Protein AF-A0A3C0N7G7-F1 (afdb_monomer_lite)

pLDDT: mean 91.06, std 11.45, range [46.69, 98.62]

Sequence (144 aa):
MANSLQSLFQAIAQARDENELRSHVMVRVSEYFAAQRWGLFFFDQLPSIEINIRGIVKLALSVEHNPVFRYLVEHHAPVHEELLLPPGMWKTICSRFDHGHVMAGPIVSNSCLVGAVGFTRVRGTPAFEAQDIADLSALCLHLS

Secondary structure (DSSP, 8-state):
-TT-HHHHHHHHHH--SHHHIIIIIHHHHHHHTT-SEEEEEEGGG-----HHHHHHHHHHT-TTT-HHHHHHHHH-S-EEHHHHS-TTTHHHH---TT-SEEEEEEEEETTEEEEEEEEEEPTTSPPP-HHHHHHHHHHHHHH-

Foldseek 3Di:
DCQDLVVLLVQLVPQPDPCSCVPPSVVSVQVNQVFPDKDWDFPVPPDVDDPVVCVVVCLCCPLVQHVQNVCCQVPQAKDKPVVVDPQQCVCVSPVDQSARIKIKHFQDDPNDRRIMMMTGHGPPDDYDDPVNRVSVRVVSVSND

Radius of gyration: 14.68 Å; chains: 1; bounding box: 36×36×43 Å

Structure (mmCIF, N/CA/C/O backbone):
data_AF-A0A3C0N7G7-F1
#
_entry.id   AF-A0A3C0N7G7-F1
#
loop_
_atom_site.group_PDB
_atom_site.id
_atom_site.type_symbol
_atom_site.label_atom_id
_atom_site.label_alt_id
_atom_site.label_comp_id
_atom_site.label_asym_id
_atom_site.label_entity_id
_atom_site.label_seq_id
_atom_site.pdbx_PDB_ins_code
_atom_site.Cartn_x
_atom_site.Cartn_y
_atom_site.Cartn_z
_atom_site.occupancy
_atom_site.B_iso_or_equiv
_atom_site.auth_seq_id
_atom_site.auth_comp_id
_atom_site.auth_asym_id
_atom_site.auth_atom_id
_atom_site.pdbx_PDB_model_num
ATOM 1 N N . MET A 1 1 ? -4.037 8.762 21.669 1.00 48.84 1 MET A N 1
ATOM 2 C CA . MET A 1 1 ? -4.318 7.354 21.303 1.00 48.84 1 MET A CA 1
ATOM 3 C C . MET A 1 1 ? -5.382 7.203 20.203 1.00 48.84 1 MET A C 1
ATOM 5 O O . MET A 1 1 ? -5.776 6.082 19.929 1.00 48.84 1 MET A O 1
ATOM 9 N N . ALA A 1 2 ? -5.844 8.279 19.542 1.00 56.59 2 ALA A N 1
ATOM 10 C CA . ALA A 1 2 ? -6.901 8.174 18.525 1.00 56.59 2 ALA A CA 1
ATOM 11 C C . ALA A 1 2 ? -6.452 7.454 17.229 1.00 56.59 2 ALA A C 1
ATOM 13 O O . ALA A 1 2 ? -7.251 6.741 16.625 1.00 56.59 2 ALA A O 1
ATOM 14 N N . ASN A 1 3 ? -5.162 7.535 16.875 1.00 71.38 3 ASN A N 1
ATOM 15 C CA . ASN A 1 3 ? -4.608 7.003 15.622 1.00 71.38 3 ASN A CA 1
ATOM 16 C C . ASN A 1 3 ? -3.428 6.050 15.882 1.00 71.38 3 ASN A C 1
ATOM 18 O O . ASN A 1 3 ? -2.320 6.304 15.424 1.00 71.38 3 ASN A O 1
ATOM 22 N N . SER A 1 4 ? -3.625 5.000 16.685 1.00 93.00 4 SER A N 1
ATOM 23 C CA . SER A 1 4 ? -2.649 3.904 16.767 1.00 93.00 4 SER A CA 1
ATOM 24 C C . SER A 1 4 ? -3.034 2.784 15.808 1.00 93.00 4 SER A C 1
ATOM 26 O O . SER A 1 4 ? -4.213 2.594 15.514 1.00 93.00 4 SER A O 1
ATOM 28 N N . LEU A 1 5 ? -2.056 1.988 15.382 1.00 95.69 5 LEU A N 1
ATOM 29 C CA . LEU A 1 5 ? -2.297 0.833 14.522 1.00 95.69 5 LEU A CA 1
ATOM 30 C C . LEU A 1 5 ? -3.334 -0.137 15.129 1.00 95.69 5 LEU A C 1
ATOM 32 O O . LEU A 1 5 ? -4.238 -0.612 14.448 1.00 95.69 5 LEU A O 1
ATOM 36 N N . GLN A 1 6 ? -3.289 -0.344 16.447 1.00 96.44 6 GLN A N 1
ATOM 37 C CA . GLN A 1 6 ? -4.236 -1.206 17.161 1.00 96.44 6 GLN A CA 1
ATOM 38 C C . GLN A 1 6 ? -5.674 -0.670 17.126 1.00 96.44 6 GLN A C 1
ATOM 40 O O . GLN A 1 6 ? -6.617 -1.461 17.089 1.00 96.44 6 GLN A O 1
ATOM 45 N N . SER A 1 7 ? -5.869 0.656 17.125 1.00 95.94 7 SER A N 1
ATOM 46 C CA . SER A 1 7 ? -7.216 1.234 17.035 1.00 95.94 7 SER A CA 1
ATOM 47 C C . SER A 1 7 ? -7.819 1.068 15.636 1.00 95.94 7 SER A C 1
ATOM 49 O O . SER A 1 7 ? -9.045 1.046 15.506 1.00 95.94 7 SER A O 1
ATOM 51 N N . LEU A 1 8 ? -6.981 0.900 14.605 1.00 96.88 8 LEU A N 1
ATOM 52 C CA . LEU A 1 8 ? -7.416 0.539 13.256 1.00 96.88 8 LEU A CA 1
ATOM 53 C C . LEU A 1 8 ? -7.885 -0.915 13.206 1.00 96.88 8 LEU A C 1
ATOM 55 O O . LEU A 1 8 ? -8.953 -1.177 12.667 1.00 96.88 8 LEU A O 1
ATOM 59 N N . PHE A 1 9 ? -7.163 -1.846 13.837 1.00 97.19 9 PHE A N 1
ATOM 60 C CA . PHE A 1 9 ? -7.575 -3.257 13.891 1.00 97.19 9 PHE A CA 1
ATOM 61 C C 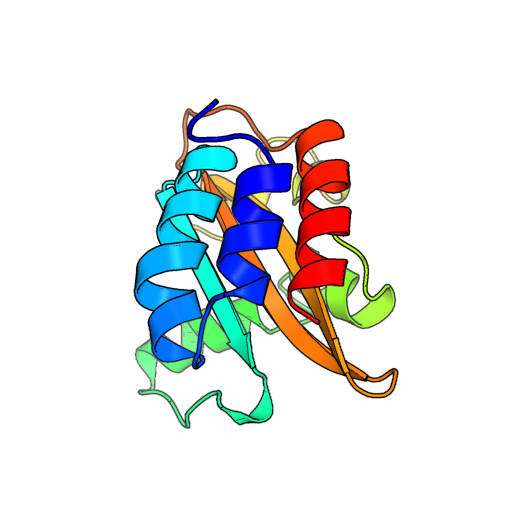. PHE A 1 9 ? -8.938 -3.433 14.558 1.00 97.19 9 PHE A C 1
ATOM 63 O O . PHE A 1 9 ? -9.791 -4.161 14.058 1.00 97.19 9 PHE A O 1
ATOM 70 N N . GLN A 1 10 ? -9.169 -2.717 15.662 1.00 96.44 10 GLN A N 1
ATOM 71 C CA . GLN A 1 10 ? -10.471 -2.710 16.327 1.00 96.44 10 GLN A CA 1
ATOM 72 C C . GLN A 1 10 ? -11.572 -2.159 15.417 1.00 96.44 10 GLN A C 1
ATOM 74 O O . GLN A 1 10 ? -12.665 -2.713 15.389 1.00 96.44 10 GLN A O 1
ATOM 79 N N . ALA A 1 11 ? -11.282 -1.101 14.655 1.00 96.12 11 ALA A N 1
ATOM 80 C CA . ALA A 1 11 ? -12.239 -0.522 13.721 1.00 96.12 11 ALA A CA 1
ATOM 81 C C . ALA A 1 11 ? -12.574 -1.477 12.565 1.00 96.12 11 ALA A C 1
ATOM 83 O O . ALA A 1 11 ? -13.739 -1.584 12.200 1.00 96.12 11 ALA A O 1
ATOM 84 N N . ILE A 1 12 ? -11.583 -2.206 12.037 1.00 96.81 12 ILE A N 1
ATOM 85 C CA . ILE A 1 12 ? -11.801 -3.252 11.027 1.00 96.81 12 ILE A CA 1
ATOM 86 C C . ILE A 1 12 ? -12.711 -4.344 11.593 1.00 96.81 12 ILE A C 1
ATOM 88 O O . ILE A 1 12 ? -13.726 -4.666 10.988 1.00 96.81 12 ILE A O 1
ATOM 92 N N . ALA A 1 13 ? -12.398 -4.862 12.784 1.00 96.25 13 ALA A N 1
ATOM 93 C CA . ALA A 1 13 ? -13.172 -5.932 13.414 1.00 96.25 13 ALA A CA 1
ATOM 94 C C . ALA A 1 13 ? -14.617 -5.529 13.774 1.00 96.25 13 ALA A C 1
ATOM 96 O O . ALA A 1 13 ? -15.470 -6.395 13.954 1.00 96.25 13 ALA A O 1
ATOM 97 N N . GLN A 1 14 ? -14.886 -4.230 13.927 1.00 96.25 14 GLN A N 1
ATOM 98 C CA . GLN A 1 14 ? -16.210 -3.692 14.251 1.00 96.25 14 GLN A CA 1
ATOM 99 C C . GLN A 1 14 ? -17.026 -3.287 13.019 1.00 96.25 14 GLN A C 1
ATOM 101 O O . GLN A 1 14 ? -18.236 -3.091 13.155 1.00 96.25 14 GLN A O 1
ATOM 106 N N . ALA A 1 15 ? -16.394 -3.157 11.849 1.00 96.81 15 ALA A N 1
ATOM 107 C CA . ALA A 1 15 ? -17.083 -2.812 10.615 1.00 96.81 15 ALA A CA 1
ATOM 108 C C . ALA A 1 15 ? -18.066 -3.925 10.231 1.00 96.81 15 ALA A C 1
ATOM 110 O O . ALA A 1 15 ? -17.723 -5.106 10.212 1.00 96.81 15 ALA A O 1
ATOM 111 N N . ARG A 1 16 ? -19.310 -3.547 9.938 1.00 94.69 16 ARG A N 1
ATOM 112 C CA . ARG A 1 16 ? -20.402 -4.495 9.673 1.00 94.69 16 ARG A CA 1
ATOM 113 C C . ARG A 1 16 ? -20.440 -4.961 8.229 1.00 94.69 16 ARG A C 1
ATOM 115 O O . ARG A 1 16 ? -20.939 -6.047 7.946 1.00 94.69 16 ARG A O 1
ATOM 122 N N . ASP A 1 17 ? -19.957 -4.118 7.328 1.00 92.94 17 ASP A N 1
ATOM 123 C CA . ASP A 1 17 ? -19.950 -4.365 5.899 1.00 92.94 17 ASP A CA 1
ATOM 124 C C . ASP A 1 17 ? -18.806 -3.613 5.199 1.00 92.94 17 ASP A C 1
ATOM 126 O O . ASP A 1 17 ? -18.083 -2.801 5.787 1.00 92.94 17 ASP A O 1
ATOM 130 N N . GLU A 1 18 ? -18.642 -3.901 3.908 1.00 90.81 18 GLU A N 1
ATOM 131 C CA . GLU A 1 18 ? -17.619 -3.283 3.065 1.00 90.81 18 GLU A CA 1
ATOM 132 C C . GLU A 1 18 ? -17.800 -1.758 2.948 1.00 90.81 18 GLU A C 1
ATOM 134 O O . GLU A 1 18 ? -16.818 -1.019 2.835 1.00 90.81 18 GLU A O 1
ATOM 139 N N . ASN A 1 19 ? -19.038 -1.258 3.010 1.00 92.06 19 ASN A N 1
ATOM 140 C CA . ASN A 1 19 ? -19.303 0.174 2.913 1.00 92.06 19 ASN A CA 1
ATOM 141 C C . ASN A 1 19 ? -18.794 0.902 4.155 1.00 92.06 19 ASN A C 1
ATOM 143 O O . ASN A 1 19 ? -18.143 1.938 4.017 1.00 92.06 19 ASN A O 1
ATOM 147 N N . GLU A 1 20 ? -19.041 0.376 5.353 1.00 94.19 20 GLU A N 1
ATOM 148 C CA . GLU A 1 20 ? -18.523 0.920 6.610 1.00 94.19 20 GLU A CA 1
ATOM 149 C C . GLU A 1 20 ? -16.991 0.868 6.636 1.00 94.19 20 GLU A C 1
ATOM 151 O O . GLU A 1 20 ? -16.338 1.871 6.948 1.00 94.19 20 GLU A O 1
ATOM 156 N N . LEU A 1 21 ? -16.415 -0.257 6.198 1.00 94.25 21 LEU A N 1
ATOM 157 C CA . LEU A 1 21 ? -14.971 -0.419 6.059 1.00 94.25 21 LEU A CA 1
ATOM 158 C C . LEU A 1 21 ? -14.373 0.678 5.160 1.00 94.25 21 LEU A C 1
ATOM 160 O O . LEU A 1 21 ? -13.449 1.386 5.560 1.00 94.25 21 LEU A O 1
ATOM 164 N N . ARG A 1 22 ? -14.931 0.887 3.963 1.00 93.75 22 ARG A N 1
ATOM 165 C CA . ARG A 1 22 ? -14.464 1.906 3.008 1.00 93.75 22 ARG A CA 1
ATOM 166 C C . ARG A 1 22 ? -14.677 3.335 3.506 1.00 93.75 22 ARG A C 1
ATOM 168 O O . ARG A 1 22 ? -13.776 4.161 3.415 1.00 93.75 22 ARG A O 1
ATOM 175 N N . SER A 1 23 ? -15.872 3.654 3.988 1.00 91.62 23 SER A N 1
ATOM 176 C CA . SER A 1 23 ? -16.257 5.040 4.286 1.00 91.62 23 SER A CA 1
ATOM 177 C C . SER A 1 23 ? -15.685 5.568 5.600 1.00 91.62 23 SER A C 1
ATOM 179 O O . SER A 1 23 ? -15.449 6.769 5.703 1.00 91.62 23 SER A O 1
ATOM 181 N N . HIS A 1 24 ? -15.425 4.697 6.581 1.00 91.56 24 HIS A N 1
ATOM 182 C CA . HIS A 1 24 ? -14.983 5.114 7.914 1.00 91.56 24 HIS A CA 1
ATOM 183 C C . HIS A 1 24 ? -13.595 4.582 8.259 1.00 91.56 24 HIS A C 1
ATOM 185 O O . HIS A 1 24 ? -12.719 5.348 8.669 1.00 91.56 24 HIS A O 1
ATOM 191 N N . VAL A 1 25 ? -13.368 3.278 8.090 1.00 95.12 25 VAL A N 1
ATOM 192 C CA . VAL A 1 25 ? -12.109 2.656 8.520 1.00 95.12 25 VAL A CA 1
ATOM 193 C C . VAL A 1 25 ? -10.969 3.080 7.604 1.00 95.12 25 VAL A C 1
ATOM 195 O O . VAL A 1 25 ? -9.962 3.594 8.084 1.00 95.12 25 VAL A O 1
ATOM 198 N N . MET A 1 26 ? -11.141 2.963 6.288 1.00 96.31 26 MET A N 1
ATOM 199 C CA . MET A 1 26 ? -10.086 3.294 5.328 1.00 96.31 26 MET A CA 1
ATOM 200 C C . MET A 1 26 ? -9.701 4.777 5.325 1.00 96.31 26 MET A C 1
ATOM 202 O O . MET A 1 26 ? -8.543 5.101 5.066 1.00 96.31 26 MET A O 1
ATOM 206 N N . VAL A 1 27 ? -10.621 5.675 5.692 1.00 94.88 27 VAL A N 1
ATOM 207 C CA . VAL A 1 27 ? -10.306 7.095 5.917 1.00 94.88 27 VAL A CA 1
ATOM 208 C C . VAL A 1 27 ? -9.299 7.238 7.061 1.00 94.88 27 VAL A C 1
ATOM 210 O O . VAL A 1 27 ? -8.229 7.810 6.862 1.00 94.88 27 VAL A O 1
ATOM 213 N N . ARG A 1 28 ? -9.564 6.622 8.218 1.00 96.25 28 ARG A N 1
ATOM 214 C CA . ARG A 1 28 ? -8.646 6.637 9.373 1.00 96.25 28 ARG A CA 1
ATOM 215 C C . ARG A 1 28 ? -7.307 5.967 9.071 1.00 96.25 28 ARG A C 1
ATOM 217 O O . ARG A 1 28 ? -6.265 6.428 9.526 1.00 96.25 28 ARG A O 1
ATOM 224 N N . VAL A 1 29 ? -7.324 4.889 8.289 1.00 97.12 29 VAL A N 1
ATOM 225 C CA . VAL A 1 29 ? -6.098 4.219 7.837 1.00 97.12 29 VAL A CA 1
ATOM 226 C C . VAL A 1 29 ? -5.278 5.147 6.933 1.00 97.12 29 VAL A C 1
ATOM 228 O O . VAL A 1 29 ? -4.063 5.239 7.087 1.00 97.12 29 VAL A O 1
ATOM 231 N N . SER A 1 30 ? -5.918 5.880 6.017 1.00 96.38 30 SER A N 1
ATOM 232 C CA . SER A 1 30 ? -5.208 6.838 5.162 1.00 96.38 30 SER A CA 1
ATOM 233 C C . SER A 1 30 ? -4.572 7.978 5.962 1.00 96.38 30 SER A C 1
ATOM 235 O O . SER A 1 30 ? -3.438 8.359 5.679 1.00 96.38 30 SER A O 1
ATOM 237 N N . GLU A 1 31 ? -5.242 8.451 7.016 1.00 96.50 31 GLU A N 1
ATOM 238 C CA . GLU A 1 31 ? -4.684 9.433 7.950 1.00 96.50 31 GLU A CA 1
ATOM 239 C C . GLU A 1 31 ? -3.482 8.872 8.717 1.00 96.50 31 GLU A C 1
ATOM 241 O O . GLU A 1 31 ? -2.475 9.566 8.847 1.00 96.50 31 GLU A O 1
ATOM 246 N N . TYR A 1 32 ? -3.556 7.616 9.177 1.00 97.62 32 TYR A N 1
ATOM 247 C CA . TYR A 1 32 ? -2.452 6.931 9.860 1.00 97.62 32 TYR A CA 1
ATOM 248 C C . TYR A 1 32 ? -1.184 6.891 8.999 1.00 97.62 32 TYR A C 1
ATOM 250 O O . TYR A 1 32 ? -0.109 7.249 9.468 1.00 97.62 32 TYR A O 1
ATOM 258 N N . PHE A 1 33 ? -1.322 6.547 7.717 1.00 97.44 33 PHE A N 1
ATOM 259 C CA . PHE A 1 33 ? -0.205 6.518 6.770 1.00 97.44 33 PHE A CA 1
ATOM 260 C C . PHE A 1 33 ? 0.138 7.886 6.164 1.00 97.44 33 PHE A C 1
ATOM 262 O O . PHE A 1 33 ? 0.967 7.955 5.252 1.00 97.44 33 PHE A O 1
ATOM 269 N N . ALA A 1 34 ? -0.495 8.975 6.612 1.00 96.69 34 ALA A N 1
ATOM 270 C CA . ALA A 1 34 ? -0.370 10.306 6.015 1.00 96.69 34 ALA A CA 1
ATOM 271 C C . ALA A 1 34 ? -0.558 10.306 4.478 1.00 96.69 34 ALA A C 1
ATOM 273 O O . ALA A 1 34 ? 0.104 11.053 3.751 1.00 96.69 34 ALA A O 1
ATOM 274 N N . ALA A 1 35 ? -1.444 9.444 3.977 1.00 97.31 35 ALA A N 1
ATOM 275 C CA . ALA A 1 35 ? -1.734 9.248 2.564 1.00 97.31 35 ALA A CA 1
ATOM 276 C C . ALA A 1 35 ? -2.930 10.107 2.123 1.00 97.31 35 ALA A C 1
ATOM 278 O O . ALA A 1 35 ? -3.951 10.178 2.800 1.00 97.31 35 ALA A O 1
ATOM 279 N N . GLN A 1 36 ? -2.826 10.753 0.961 1.00 96.31 36 GLN A N 1
ATOM 280 C CA . GLN A 1 36 ? -3.878 11.629 0.418 1.00 96.31 36 GLN A CA 1
ATOM 281 C C . GLN A 1 36 ? -4.840 10.896 -0.523 1.00 96.31 36 GLN A C 1
ATOM 283 O O . GLN A 1 36 ? -5.916 11.414 -0.849 1.00 96.31 36 GLN A O 1
ATOM 288 N N . ARG A 1 37 ? -4.457 9.706 -0.990 1.00 95.06 37 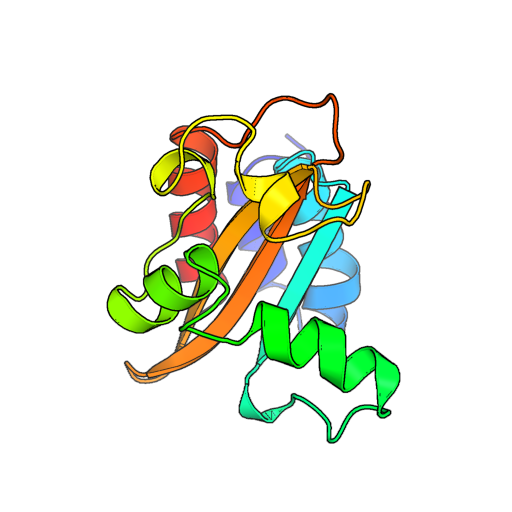ARG A N 1
ATOM 289 C CA . ARG A 1 37 ? -5.356 8.770 -1.665 1.00 95.06 37 ARG A CA 1
ATOM 290 C C . ARG A 1 37 ? -5.205 7.401 -1.044 1.00 95.06 37 ARG A C 1
ATOM 292 O O . ARG A 1 37 ? -4.123 7.013 -0.608 1.00 95.06 37 ARG A O 1
ATOM 299 N N . TRP A 1 38 ? -6.295 6.660 -1.089 1.00 95.38 38 TRP A N 1
ATOM 300 C CA . TRP A 1 38 ? -6.311 5.248 -0.782 1.00 95.38 38 TRP A CA 1
ATOM 301 C C . TRP A 1 38 ? -7.272 4.535 -1.732 1.00 95.38 38 TRP A C 1
ATOM 303 O O . TRP A 1 38 ? -8.123 5.162 -2.368 1.00 95.38 38 TRP A O 1
ATOM 313 N N . GLY A 1 39 ? -7.130 3.222 -1.830 1.00 92.31 39 GLY A N 1
ATOM 314 C CA . GLY A 1 39 ? -8.083 2.361 -2.507 1.00 92.31 39 GLY A CA 1
ATOM 315 C C . GLY A 1 39 ? -8.067 0.968 -1.900 1.00 92.31 39 GLY A C 1
ATOM 316 O O . GLY A 1 39 ? -7.010 0.464 -1.540 1.00 92.31 39 GLY A O 1
ATOM 317 N N . LEU A 1 40 ? -9.245 0.366 -1.786 1.00 93.56 40 LEU A N 1
ATOM 318 C CA . LEU A 1 40 ? -9.432 -1.051 -1.487 1.00 93.56 40 LEU A CA 1
ATOM 319 C C . LEU A 1 40 ? -10.108 -1.665 -2.713 1.00 93.56 40 LEU A C 1
ATOM 321 O O . LEU A 1 40 ? -11.152 -1.176 -3.142 1.00 93.56 40 LEU A O 1
ATOM 325 N N . PHE A 1 41 ? -9.512 -2.675 -3.328 1.00 88.81 41 PHE A N 1
ATOM 326 C CA . PHE A 1 41 ? -9.994 -3.241 -4.585 1.00 88.81 41 PHE A CA 1
ATOM 327 C C . PHE A 1 41 ? -10.130 -4.746 -4.449 1.00 88.81 41 PHE A C 1
ATOM 329 O O . PHE A 1 41 ? -9.168 -5.403 -4.065 1.00 88.81 41 PHE A O 1
ATOM 336 N N . PHE A 1 42 ? -11.289 -5.275 -4.826 1.00 90.31 42 PHE A N 1
ATOM 337 C CA . PHE A 1 42 ? -11.511 -6.703 -5.022 1.00 90.31 42 PHE A CA 1
ATOM 338 C C . PHE A 1 42 ? -11.562 -6.971 -6.524 1.00 90.31 42 PHE A C 1
ATOM 340 O O . PHE A 1 42 ? -12.219 -6.235 -7.265 1.00 90.31 42 PHE A O 1
ATOM 347 N N . PHE A 1 43 ? -10.801 -7.954 -7.000 1.00 86.94 43 PHE A N 1
ATOM 348 C CA . PHE A 1 43 ? -10.584 -8.139 -8.436 1.00 86.94 43 PHE A CA 1
ATOM 349 C C . PHE A 1 43 ? -11.825 -8.639 -9.180 1.00 86.94 43 PHE A C 1
ATOM 351 O O . PHE A 1 43 ? -11.989 -8.331 -10.359 1.00 86.94 43 PHE A O 1
ATOM 358 N N . ASP A 1 44 ? -12.709 -9.358 -8.493 1.00 83.50 44 ASP A N 1
ATOM 359 C CA . ASP A 1 44 ? -14.007 -9.817 -8.994 1.00 83.50 44 ASP A CA 1
ATOM 360 C C . ASP A 1 44 ? -15.038 -8.682 -9.123 1.00 83.50 44 ASP A C 1
ATOM 362 O O . ASP A 1 44 ? -15.948 -8.762 -9.946 1.00 83.50 44 ASP A O 1
ATOM 366 N N . GLN A 1 45 ? -14.872 -7.606 -8.351 1.00 82.06 45 GLN A N 1
ATOM 367 C CA . GLN A 1 45 ? -15.748 -6.435 -8.355 1.00 82.06 45 GLN A CA 1
ATOM 368 C C . GLN A 1 45 ? -15.311 -5.339 -9.335 1.00 82.06 45 GLN A C 1
ATOM 370 O O . GLN A 1 45 ? -16.011 -4.333 -9.462 1.00 82.06 45 GLN A O 1
ATOM 375 N N . LEU A 1 46 ? -14.165 -5.475 -10.015 1.00 71.62 46 LEU A N 1
ATOM 376 C CA . LEU A 1 46 ? -13.692 -4.457 -10.954 1.00 71.62 46 LEU A CA 1
ATOM 377 C C . LEU A 1 46 ? -14.676 -4.359 -12.134 1.00 71.62 46 LEU A C 1
ATOM 379 O O . LEU A 1 46 ? -14.757 -5.294 -12.935 1.00 71.62 46 LEU A O 1
ATOM 383 N N . PRO A 1 47 ? -15.427 -3.246 -12.279 1.00 60.00 47 PRO A N 1
ATOM 384 C CA . PRO A 1 47 ? -16.427 -3.143 -13.326 1.00 60.00 47 PRO A CA 1
ATOM 385 C C . PRO A 1 47 ? -15.784 -3.222 -14.712 1.00 60.00 47 PRO A C 1
ATOM 387 O O . PRO A 1 47 ? -14.611 -2.890 -14.917 1.00 60.00 47 PRO A O 1
ATOM 390 N N . SER A 1 48 ? -16.607 -3.521 -15.713 1.00 51.59 48 SER A N 1
ATOM 391 C CA . SER A 1 48 ? -16.387 -3.063 -17.085 1.00 51.59 48 SER A CA 1
ATOM 392 C C . SER A 1 48 ? -16.456 -1.525 -17.120 1.00 51.59 48 SER A C 1
ATOM 394 O O . SER A 1 48 ? -17.449 -0.938 -17.538 1.00 51.59 48 SER A O 1
ATOM 396 N N . ILE A 1 49 ? -15.434 -0.873 -16.571 1.00 46.69 49 ILE A N 1
ATOM 397 C CA . ILE A 1 49 ? -15.329 0.571 -16.368 1.00 46.69 49 ILE A CA 1
ATOM 398 C C . ILE A 1 49 ? -15.267 1.308 -17.728 1.00 46.69 49 ILE A C 1
ATOM 400 O O . ILE A 1 49 ? -14.671 0.806 -18.684 1.00 46.69 49 ILE A O 1
ATOM 404 N N . GLU A 1 50 ? -15.842 2.520 -17.796 1.00 50.69 50 GLU A N 1
ATOM 405 C CA . GLU A 1 50 ? -15.793 3.447 -18.943 1.00 50.69 50 GLU A CA 1
ATOM 406 C C . GLU A 1 50 ? -14.397 3.559 -19.588 1.00 50.69 50 GLU A C 1
ATOM 408 O O . GLU A 1 50 ? -13.372 3.569 -18.907 1.00 50.69 50 GLU A O 1
ATOM 413 N N . ILE A 1 51 ? -14.352 3.703 -20.917 1.00 53.25 51 ILE A N 1
ATOM 414 C CA . ILE A 1 51 ? -13.150 3.541 -21.763 1.00 53.25 51 ILE A CA 1
ATOM 415 C C . ILE A 1 51 ? -11.921 4.334 -21.269 1.00 53.25 51 ILE A 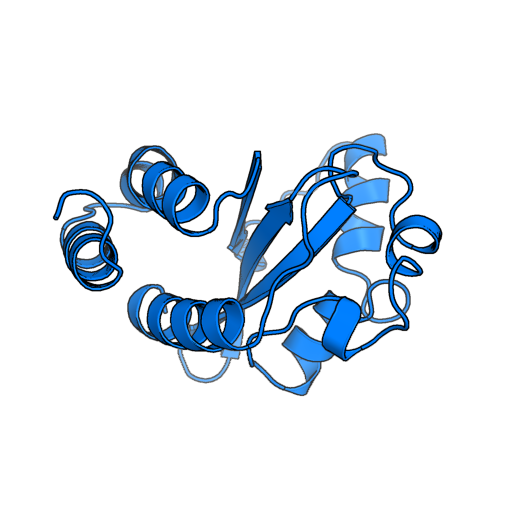C 1
ATOM 417 O O . ILE A 1 51 ? -10.809 3.806 -21.290 1.00 53.25 51 ILE A O 1
ATOM 421 N N . ASN A 1 52 ? -12.096 5.568 -20.784 1.00 54.00 52 ASN A N 1
ATOM 422 C CA . ASN A 1 52 ? -10.976 6.397 -20.313 1.00 54.00 52 ASN A CA 1
ATOM 423 C C . ASN A 1 52 ? -10.444 5.964 -18.940 1.00 54.00 52 ASN A C 1
ATOM 425 O O . ASN A 1 52 ? -9.232 5.922 -18.724 1.00 54.00 52 ASN A O 1
ATOM 429 N N . ILE A 1 53 ? -11.333 5.586 -18.020 1.00 58.28 53 ILE A N 1
ATOM 430 C CA . ILE A 1 53 ? -10.943 5.075 -16.702 1.00 58.28 53 ILE A CA 1
ATOM 431 C C . IL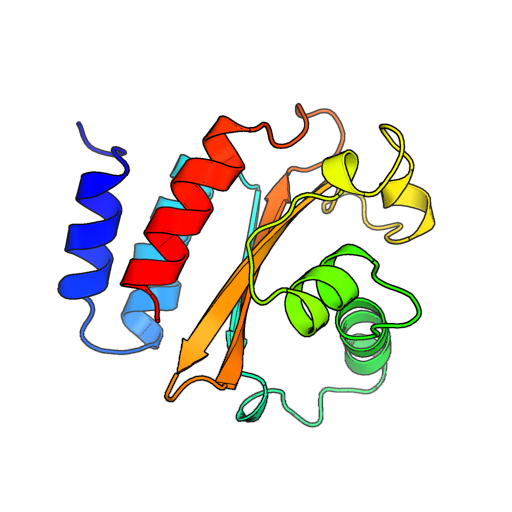E A 1 53 ? -10.366 3.652 -16.858 1.00 58.28 53 ILE A C 1
ATOM 433 O O . ILE A 1 53 ? -9.414 3.295 -16.163 1.00 58.28 53 ILE A O 1
ATOM 437 N N . ARG A 1 54 ? -10.824 2.886 -17.863 1.00 63.09 54 ARG A N 1
ATOM 438 C CA . ARG A 1 54 ? -10.240 1.595 -18.258 1.00 63.09 54 ARG A CA 1
ATOM 439 C C . ARG A 1 54 ? -8.756 1.719 -18.586 1.00 63.09 54 ARG A C 1
ATOM 441 O O . ARG A 1 54 ? -8.008 0.827 -18.218 1.00 63.09 54 ARG A O 1
ATOM 448 N N . GLY A 1 55 ? -8.310 2.800 -19.232 1.00 73.69 55 GLY A N 1
ATOM 449 C CA . GLY A 1 55 ? -6.893 3.002 -19.560 1.00 73.69 55 GLY A CA 1
ATOM 450 C C . GLY A 1 55 ? -6.000 3.090 -18.318 1.00 73.69 55 GLY A C 1
ATOM 451 O O . GLY A 1 55 ? -5.020 2.357 -18.200 1.00 73.69 55 GLY A O 1
ATOM 452 N N . ILE A 1 56 ? -6.377 3.941 -17.361 1.00 75.25 56 ILE A N 1
ATOM 453 C CA . ILE A 1 56 ? -5.615 4.156 -16.121 1.00 75.25 56 ILE A CA 1
ATOM 454 C C . ILE A 1 56 ? -5.675 2.922 -15.218 1.00 75.25 56 ILE A C 1
ATOM 456 O O . ILE A 1 56 ? -4.643 2.491 -14.709 1.00 75.25 56 ILE A O 1
ATOM 460 N N . VAL A 1 57 ? -6.858 2.325 -15.049 1.00 75.25 57 VAL A N 1
ATOM 461 C CA . VAL A 1 57 ? -7.028 1.109 -14.237 1.00 75.25 57 VAL A CA 1
ATOM 462 C C . VAL A 1 57 ? -6.289 -0.072 -14.867 1.00 75.25 57 VAL A C 1
ATOM 464 O O . VAL A 1 57 ? -5.620 -0.815 -14.156 1.00 75.25 57 VAL A O 1
ATOM 467 N N . LYS A 1 58 ? -6.309 -0.208 -16.200 1.00 79.56 58 LYS A N 1
ATOM 468 C CA . LYS A 1 58 ? -5.544 -1.241 -16.914 1.00 79.56 58 LYS A CA 1
ATOM 469 C C . LYS A 1 58 ? -4.044 -1.095 -16.682 1.00 79.56 58 LYS A C 1
ATOM 471 O O . LYS A 1 58 ? -3.387 -2.099 -16.453 1.00 79.56 58 LYS A O 1
ATOM 476 N N . LEU A 1 59 ? -3.501 0.124 -16.727 1.00 84.06 59 LEU A N 1
ATOM 477 C CA . LEU A 1 59 ? -2.083 0.352 -16.428 1.00 84.06 59 LEU A CA 1
ATOM 478 C C . LEU A 1 59 ? -1.763 0.072 -14.955 1.00 84.06 59 LEU A C 1
ATOM 480 O O . LEU A 1 59 ? -0.762 -0.580 -14.667 1.00 84.06 59 LEU A O 1
ATOM 484 N N . ALA A 1 60 ? -2.627 0.500 -14.031 1.00 83.19 60 ALA A N 1
ATOM 485 C CA . ALA A 1 60 ? -2.452 0.251 -12.602 1.00 83.19 60 ALA A CA 1
ATOM 486 C C . ALA A 1 60 ? -2.467 -1.249 -12.254 1.00 83.19 60 ALA A C 1
ATOM 488 O O . ALA A 1 60 ? -1.721 -1.666 -11.374 1.00 83.19 60 ALA A O 1
ATOM 489 N N . LEU A 1 61 ? -3.259 -2.054 -12.965 1.00 84.88 61 LEU A N 1
ATOM 490 C CA . LEU A 1 61 ? -3.362 -3.508 -12.786 1.00 84.88 61 LEU A CA 1
ATOM 491 C C . LEU A 1 61 ? -2.521 -4.306 -13.798 1.00 84.88 61 LEU A C 1
ATOM 493 O O . LEU A 1 61 ? -2.676 -5.517 -13.935 1.00 84.88 61 LEU A O 1
ATOM 497 N N . SER A 1 62 ? -1.636 -3.650 -14.549 1.00 88.94 62 SER A N 1
ATOM 498 C CA . SER A 1 62 ? -0.783 -4.327 -15.522 1.00 88.94 62 SER A CA 1
ATOM 499 C C . SER A 1 62 ? 0.501 -4.787 -14.847 1.00 88.94 62 SER A C 1
ATOM 501 O O . SER A 1 62 ? 1.379 -3.964 -14.592 1.00 88.94 62 SER A O 1
ATOM 503 N N . VAL A 1 63 ? 0.682 -6.099 -14.689 1.00 90.12 63 VAL A N 1
ATOM 504 C CA . VAL A 1 63 ? 1.949 -6.670 -14.194 1.00 90.12 63 VAL A CA 1
ATOM 505 C C . VAL A 1 63 ? 3.145 -6.243 -15.052 1.00 90.12 63 VAL A C 1
ATOM 507 O O . VAL A 1 63 ? 4.223 -6.013 -14.525 1.00 90.12 63 VAL A O 1
ATOM 510 N N . GLU A 1 64 ? 2.977 -6.017 -16.356 1.00 90.88 64 GLU A N 1
ATOM 511 C CA . GLU A 1 64 ? 4.069 -5.558 -17.232 1.00 90.88 64 GLU A CA 1
ATOM 512 C C . GLU A 1 64 ? 4.520 -4.110 -16.967 1.00 90.88 64 GLU A C 1
ATOM 514 O O . GLU A 1 64 ? 5.703 -3.809 -17.096 1.00 90.88 64 GLU A O 1
ATOM 519 N N . HIS A 1 65 ? 3.605 -3.229 -16.555 1.00 91.00 65 HIS A N 1
ATOM 520 C CA . HIS A 1 65 ? 3.829 -1.779 -16.502 1.00 91.00 65 HIS A CA 1
ATOM 521 C C . HIS A 1 65 ? 3.961 -1.261 -15.070 1.00 91.00 65 HIS A C 1
ATOM 523 O O . HIS A 1 65 ? 4.699 -0.311 -14.826 1.00 91.00 65 HIS A O 1
ATOM 529 N N . ASN A 1 66 ? 3.247 -1.871 -14.122 1.00 94.75 66 ASN A N 1
ATOM 530 C CA . ASN A 1 66 ? 3.246 -1.474 -12.726 1.00 94.75 66 ASN A CA 1
ATOM 531 C C . ASN A 1 66 ? 4.056 -2.481 -11.885 1.00 94.75 66 ASN A C 1
ATOM 533 O O . ASN A 1 66 ? 3.529 -3.542 -11.538 1.00 94.75 66 ASN A O 1
ATOM 537 N N . PRO A 1 67 ? 5.311 -2.162 -11.516 1.00 96.81 67 PRO A N 1
ATOM 538 C CA . PRO A 1 67 ? 6.153 -3.060 -10.729 1.00 96.81 67 PRO A CA 1
ATOM 539 C C . PRO A 1 67 ? 5.605 -3.296 -9.316 1.00 96.81 67 PRO A C 1
ATOM 541 O O . PRO A 1 67 ? 5.760 -4.394 -8.794 1.00 96.81 67 PRO A O 1
ATOM 544 N N . VAL A 1 68 ? 4.901 -2.320 -8.728 1.00 97.25 68 VAL A N 1
ATOM 545 C CA . VAL A 1 68 ? 4.236 -2.480 -7.422 1.00 97.25 68 VAL A CA 1
ATOM 546 C C . VAL A 1 68 ? 3.149 -3.550 -7.519 1.00 97.25 68 VAL A C 1
ATOM 548 O O . VAL A 1 68 ? 3.092 -4.454 -6.692 1.00 97.25 68 VAL A O 1
ATOM 551 N N . PHE A 1 69 ? 2.317 -3.499 -8.564 1.00 95.69 69 PHE A N 1
ATOM 552 C CA . PHE A 1 69 ? 1.277 -4.511 -8.769 1.00 95.69 69 PHE A CA 1
ATOM 553 C C . PHE A 1 69 ? 1.858 -5.882 -9.131 1.00 95.69 69 PHE A C 1
ATOM 555 O O . PHE A 1 69 ? 1.385 -6.892 -8.620 1.00 95.69 69 PHE A O 1
ATOM 562 N N . ARG A 1 70 ? 2.912 -5.930 -9.959 1.00 96.81 70 ARG A N 1
ATOM 563 C CA . ARG A 1 70 ? 3.638 -7.177 -10.243 1.00 96.81 70 ARG A CA 1
ATOM 564 C C . ARG A 1 70 ? 4.116 -7.843 -8.957 1.00 96.81 70 ARG A C 1
ATOM 566 O O . ARG A 1 70 ? 3.840 -9.018 -8.756 1.00 96.81 70 ARG A O 1
ATOM 573 N N . TYR A 1 71 ? 4.761 -7.079 -8.079 1.00 98.12 71 TYR A N 1
ATOM 574 C CA . TYR A 1 71 ? 5.262 -7.594 -6.812 1.00 98.12 71 TYR A CA 1
ATOM 575 C C . TYR A 1 71 ? 4.133 -8.162 -5.941 1.00 98.12 71 TYR A C 1
ATOM 577 O O . TYR A 1 71 ? 4.280 -9.244 -5.378 1.00 98.12 71 TYR A O 1
ATOM 585 N N . LEU A 1 72 ? 2.977 -7.488 -5.877 1.00 96.19 72 LEU A N 1
ATOM 586 C CA . LEU A 1 72 ? 1.806 -8.018 -5.168 1.00 96.19 72 LEU A CA 1
ATOM 587 C C . LEU A 1 72 ? 1.350 -9.371 -5.720 1.00 96.19 72 LEU A C 1
ATOM 589 O O . LEU A 1 72 ? 1.055 -10.264 -4.932 1.00 96.19 72 LEU A O 1
ATOM 593 N N . VAL A 1 73 ? 1.299 -9.522 -7.047 1.00 94.94 73 VAL A N 1
ATOM 594 C CA . VAL A 1 73 ? 0.889 -10.769 -7.715 1.00 94.94 73 VAL A CA 1
ATOM 595 C C . VAL A 1 73 ? 1.908 -11.889 -7.501 1.00 94.94 73 VAL A C 1
ATOM 597 O O . VAL A 1 73 ? 1.517 -13.033 -7.307 1.00 94.94 73 VAL A O 1
ATOM 600 N N . GLU A 1 74 ? 3.202 -11.579 -7.521 1.00 97.19 74 GLU A N 1
ATOM 601 C CA . GLU A 1 74 ? 4.269 -12.581 -7.401 1.00 97.19 74 GLU A CA 1
ATOM 602 C C . GLU A 1 74 ? 4.522 -13.018 -5.952 1.00 97.19 74 GLU A C 1
ATOM 604 O O . GLU A 1 74 ? 4.847 -14.180 -5.708 1.00 97.19 74 GLU A O 1
ATOM 609 N N . HIS A 1 75 ? 4.377 -12.105 -4.988 1.00 97.31 75 HIS A N 1
ATOM 610 C CA . HIS A 1 75 ? 4.817 -12.334 -3.609 1.00 97.31 75 HIS A CA 1
ATOM 611 C C . HIS A 1 75 ? 3.696 -12.351 -2.576 1.00 97.31 75 HIS A C 1
ATOM 613 O O . HIS A 1 75 ? 3.928 -12.819 -1.464 1.00 97.31 75 HIS A O 1
ATOM 619 N N . HIS A 1 76 ? 2.509 -11.832 -2.907 1.00 97.06 76 HIS A N 1
ATOM 620 C CA . HIS A 1 76 ? 1.410 -11.653 -1.953 1.00 97.06 76 HIS A CA 1
ATOM 621 C C . HIS A 1 76 ? 1.895 -10.965 -0.660 1.00 97.06 76 HIS A C 1
ATOM 623 O O . HIS A 1 76 ? 1.580 -11.398 0.448 1.00 97.06 76 HIS A O 1
ATOM 629 N N . ALA A 1 77 ? 2.694 -9.903 -0.804 1.00 98.00 77 ALA A N 1
ATOM 630 C CA . ALA A 1 77 ? 3.325 -9.195 0.305 1.00 98.00 77 ALA A CA 1
ATOM 631 C C . ALA A 1 77 ? 3.305 -7.675 0.076 1.00 98.00 77 ALA A C 1
ATOM 633 O O . ALA A 1 77 ? 3.379 -7.244 -1.078 1.00 98.00 77 ALA A O 1
ATOM 634 N N . PRO A 1 78 ? 3.212 -6.851 1.135 1.00 98.44 78 PRO A N 1
ATOM 635 C CA . PRO A 1 78 ? 3.227 -5.403 0.987 1.00 98.44 78 PRO A CA 1
ATOM 636 C C . PRO A 1 78 ? 4.532 -4.862 0.417 1.00 98.44 78 PRO A C 1
ATOM 638 O O . PRO A 1 78 ? 5.612 -5.397 0.661 1.00 98.44 78 PRO A O 1
ATOM 641 N N . VAL A 1 79 ? 4.424 -3.762 -0.320 1.00 98.44 79 VAL A N 1
ATOM 642 C CA . VAL A 1 79 ? 5.549 -3.131 -1.008 1.00 98.44 79 VAL A CA 1
ATOM 643 C C . VAL A 1 79 ? 5.284 -1.646 -1.230 1.00 98.44 79 VAL A C 1
ATOM 645 O O . VAL A 1 79 ? 4.138 -1.225 -1.397 1.00 98.44 79 VAL A O 1
ATOM 648 N N . HIS A 1 80 ? 6.348 -0.847 -1.269 1.00 98.06 80 HIS A N 1
ATOM 649 C CA . HIS A 1 80 ? 6.308 0.522 -1.773 1.00 98.06 80 HIS A CA 1
ATOM 650 C C . HIS A 1 80 ? 7.228 0.669 -2.980 1.00 98.06 80 HIS A C 1
ATOM 652 O O . HIS A 1 80 ? 8.139 -0.129 -3.194 1.00 98.06 80 HIS A O 1
ATOM 658 N N . GLU A 1 81 ? 6.969 1.687 -3.793 1.00 97.19 81 GLU A N 1
ATOM 659 C CA . GLU A 1 81 ? 7.673 1.886 -5.060 1.00 97.19 81 GLU A CA 1
ATOM 660 C C . GLU A 1 81 ? 9.204 2.001 -4.906 1.00 97.19 81 GLU A C 1
ATOM 662 O O . GLU A 1 81 ? 9.927 1.440 -5.727 1.00 97.19 81 GLU A O 1
ATOM 667 N N . GLU A 1 82 ? 9.692 2.613 -3.823 1.00 96.31 82 GLU A N 1
ATOM 668 C CA . GLU A 1 82 ? 11.117 2.916 -3.618 1.00 96.31 82 GLU A CA 1
ATOM 669 C C . GLU A 1 82 ? 11.901 1.691 -3.117 1.00 96.31 82 GLU A C 1
ATOM 671 O O . GLU A 1 82 ? 13.130 1.689 -3.116 1.00 96.31 82 GLU A O 1
ATOM 676 N N . LEU A 1 83 ? 11.196 0.610 -2.754 1.00 96.12 83 LEU A N 1
ATOM 677 C CA . LEU A 1 83 ? 11.795 -0.711 -2.551 1.00 96.12 83 LEU A CA 1
ATOM 678 C C . LEU A 1 83 ? 12.146 -1.385 -3.887 1.00 96.12 83 LEU A C 1
ATOM 680 O O . LEU A 1 83 ? 13.040 -2.227 -3.946 1.00 96.12 83 LEU A O 1
ATOM 684 N N . LEU A 1 84 ? 11.423 -1.040 -4.957 1.00 96.56 84 LEU A N 1
ATOM 685 C CA . LEU A 1 84 ? 11.542 -1.662 -6.279 1.00 96.56 84 LEU A CA 1
ATOM 686 C C . LEU A 1 84 ? 12.305 -0.790 -7.277 1.00 96.56 84 LEU A C 1
ATOM 688 O O . LEU A 1 84 ? 12.861 -1.296 -8.251 1.00 96.56 84 LEU A O 1
ATOM 692 N N . LEU A 1 85 ? 12.281 0.524 -7.0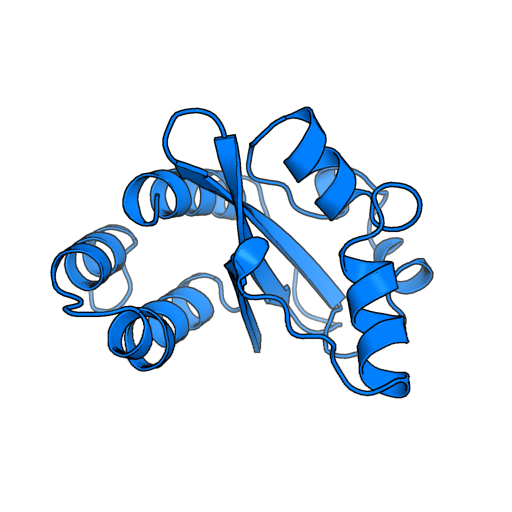75 1.00 96.62 85 LEU A N 1
ATOM 693 C CA . LEU A 1 85 ? 12.761 1.521 -8.018 1.00 96.62 85 LEU A CA 1
ATOM 694 C C . LEU A 1 85 ? 13.673 2.531 -7.314 1.00 96.62 85 LEU A C 1
ATOM 696 O O . LEU A 1 85 ? 13.464 2.836 -6.143 1.00 96.62 85 LEU A O 1
ATOM 700 N N . PRO A 1 86 ? 14.643 3.127 -8.029 1.00 96.06 86 PRO A N 1
ATOM 701 C CA . PRO A 1 86 ? 15.381 4.269 -7.505 1.00 96.06 86 PRO A CA 1
ATOM 702 C C . PRO A 1 86 ? 14.449 5.434 -7.116 1.00 96.06 86 PRO A C 1
ATOM 704 O O . PRO A 1 86 ? 13.456 5.669 -7.820 1.00 96.06 86 PRO A O 1
ATOM 707 N N . PRO A 1 87 ? 14.796 6.227 -6.084 1.00 93.94 87 PRO A N 1
ATOM 708 C CA . PRO A 1 87 ? 13.980 7.352 -5.639 1.00 93.94 87 PRO A CA 1
ATOM 709 C C . PRO A 1 87 ? 13.551 8.290 -6.770 1.00 93.94 87 PRO A C 1
ATOM 711 O O . PRO A 1 87 ? 14.350 8.717 -7.609 1.00 93.94 87 PRO A O 1
ATOM 714 N N . GLY A 1 88 ? 12.257 8.613 -6.803 1.00 89.81 88 GLY A N 1
ATOM 715 C CA . GLY A 1 88 ? 11.663 9.514 -7.794 1.00 89.81 88 GLY A CA 1
ATOM 716 C C . GLY A 1 88 ? 11.419 8.922 -9.191 1.00 89.81 88 GLY A C 1
ATOM 717 O O . GLY A 1 88 ? 10.915 9.647 -10.057 1.00 89.81 88 GLY A O 1
ATOM 718 N N . MET A 1 89 ? 11.719 7.640 -9.434 1.00 94.50 89 MET A N 1
ATOM 719 C CA . MET A 1 89 ? 11.429 6.967 -10.712 1.00 94.50 89 MET A CA 1
ATOM 720 C C . MET A 1 89 ? 9.941 6.682 -10.918 1.00 94.50 89 MET A C 1
ATOM 722 O O . MET A 1 89 ? 9.489 6.626 -12.065 1.00 94.50 89 MET A O 1
ATOM 726 N N . TRP A 1 90 ? 9.155 6.580 -9.843 1.00 94.44 90 TRP A N 1
ATOM 727 C CA . TRP A 1 90 ? 7.721 6.289 -9.919 1.00 94.44 90 TRP A CA 1
ATOM 728 C C . TRP A 1 90 ? 6.948 7.231 -10.858 1.00 94.44 90 TRP A C 1
ATOM 730 O O . TRP A 1 90 ? 6.077 6.794 -11.608 1.00 94.44 90 TRP A O 1
ATOM 740 N N . LYS A 1 91 ? 7.323 8.516 -10.924 1.00 91.19 91 LYS A N 1
ATOM 741 C CA . LYS A 1 91 ? 6.683 9.518 -11.802 1.00 91.19 91 LYS A CA 1
ATOM 742 C C . LYS A 1 91 ? 6.753 9.193 -13.302 1.00 91.19 91 LYS A C 1
ATOM 744 O O . LYS A 1 91 ? 5.984 9.755 -14.078 1.00 91.19 91 LYS A O 1
ATOM 749 N N . THR A 1 92 ? 7.702 8.345 -13.706 1.00 91.00 92 THR A N 1
ATOM 750 C CA . THR A 1 92 ? 7.851 7.881 -15.096 1.00 91.00 92 THR A CA 1
ATOM 751 C C . THR A 1 92 ? 6.833 6.793 -15.443 1.00 91.00 92 THR A C 1
ATOM 753 O O . THR A 1 92 ? 6.458 6.658 -16.602 1.00 91.00 92 THR A O 1
ATOM 756 N N . ILE A 1 93 ? 6.341 6.077 -14.427 1.00 90.38 93 ILE A N 1
ATOM 757 C CA . ILE A 1 93 ? 5.316 5.033 -14.526 1.00 90.38 93 ILE A CA 1
ATOM 758 C C . ILE A 1 93 ? 3.925 5.645 -14.319 1.00 90.38 93 ILE A C 1
ATOM 760 O O . ILE A 1 93 ? 2.992 5.357 -15.067 1.00 90.38 93 ILE A O 1
ATOM 764 N N . CYS A 1 94 ? 3.782 6.535 -13.331 1.00 89.31 94 CYS A N 1
ATOM 765 C CA . CYS A 1 94 ? 2.544 7.244 -13.030 1.00 89.31 94 CYS A CA 1
ATOM 766 C C . CYS A 1 94 ? 2.754 8.765 -13.070 1.00 89.31 94 CYS A C 1
ATOM 768 O O . CYS A 1 94 ? 3.321 9.373 -12.160 1.00 89.31 94 CYS A O 1
ATOM 770 N N . SER A 1 95 ? 2.245 9.418 -14.116 1.00 86.56 95 SER A N 1
ATOM 771 C CA . SER A 1 95 ? 2.428 10.862 -14.321 1.00 86.56 95 SER A CA 1
ATOM 772 C C . SER A 1 95 ? 1.573 11.745 -13.402 1.00 86.56 95 SER A C 1
ATOM 774 O O . SER A 1 95 ? 1.819 12.951 -13.320 1.00 86.56 95 SER A O 1
ATOM 776 N N . ARG A 1 96 ? 0.610 11.165 -12.674 1.00 87.88 96 ARG A N 1
ATOM 777 C CA . ARG A 1 96 ? -0.302 11.881 -11.773 1.00 87.88 96 ARG A CA 1
ATOM 778 C C . ARG A 1 96 ? 0.452 12.588 -10.643 1.00 87.88 96 ARG A C 1
ATOM 780 O O . ARG A 1 96 ? 1.294 12.000 -9.968 1.00 87.88 96 ARG A O 1
ATOM 787 N N . PHE A 1 97 ? 0.128 13.860 -10.416 1.00 85.88 97 PHE A N 1
ATOM 788 C CA . PHE A 1 97 ? 0.722 14.658 -9.336 1.00 85.88 97 PHE A CA 1
ATOM 789 C C . PHE A 1 97 ? 0.307 14.164 -7.940 1.00 85.88 97 PHE A C 1
ATOM 791 O O . PHE A 1 97 ? 1.105 14.222 -7.005 1.00 85.88 97 PHE A O 1
ATOM 798 N N . ASP A 1 98 ? -0.912 13.637 -7.805 1.00 88.56 98 ASP A N 1
ATOM 799 C CA . ASP A 1 98 ? -1.437 13.123 -6.537 1.00 88.56 98 ASP A CA 1
ATOM 800 C C . ASP A 1 98 ? -0.946 11.702 -6.190 1.00 88.56 98 ASP A C 1
ATOM 802 O O . ASP A 1 98 ? -1.316 11.151 -5.155 1.00 88.56 98 ASP A O 1
ATOM 806 N N . HIS A 1 99 ? -0.091 11.112 -7.034 1.00 91.88 99 HIS A N 1
ATOM 807 C CA . HIS A 1 99 ? 0.549 9.806 -6.848 1.00 91.88 99 HIS A CA 1
ATOM 808 C C . HIS A 1 99 ? 2.081 9.973 -6.832 1.00 91.88 99 HIS A C 1
ATOM 810 O O . HIS A 1 99 ? 2.778 9.499 -7.729 1.00 91.88 99 HIS A O 1
ATOM 816 N N . GLY A 1 100 ? 2.608 10.712 -5.854 1.00 93.44 100 GLY A N 1
ATOM 817 C CA . GLY A 1 100 ? 4.050 10.929 -5.696 1.00 93.44 100 GLY A CA 1
ATOM 818 C C . GLY A 1 100 ? 4.780 9.672 -5.234 1.00 93.44 100 GLY A C 1
ATOM 819 O O . GLY A 1 100 ? 5.731 9.255 -5.887 1.00 93.44 100 GLY A O 1
ATOM 820 N N . HIS A 1 101 ? 4.263 9.051 -4.176 1.00 96.88 101 HIS A N 1
ATOM 821 C CA . HIS A 1 101 ? 4.740 7.786 -3.621 1.00 96.88 101 HIS A CA 1
ATOM 822 C C . HIS A 1 101 ? 3.574 6.822 -3.482 1.00 96.88 101 HIS A C 1
ATOM 824 O O . HIS A 1 101 ? 2.453 7.251 -3.194 1.00 96.88 101 HIS A O 1
ATOM 830 N N . VAL A 1 102 ? 3.825 5.533 -3.693 1.00 97.19 102 VAL A N 1
ATOM 831 C CA . VAL A 1 102 ? 2.795 4.491 -3.668 1.00 97.19 102 VAL A CA 1
ATOM 832 C C . VAL A 1 102 ? 3.258 3.330 -2.811 1.00 97.19 102 VAL A C 1
ATOM 834 O O . VAL A 1 102 ? 4.375 2.843 -2.964 1.00 97.19 102 VAL A O 1
ATOM 837 N N . MET A 1 103 ? 2.362 2.877 -1.946 1.00 98.31 103 MET A N 1
ATOM 838 C CA . MET A 1 103 ? 2.502 1.658 -1.169 1.00 98.31 103 MET A CA 1
ATOM 839 C C . MET A 1 103 ? 1.237 0.830 -1.345 1.00 98.31 103 MET A C 1
ATOM 841 O O . MET A 1 103 ? 0.134 1.379 -1.382 1.00 98.31 103 MET A O 1
ATOM 845 N N . ALA A 1 104 ? 1.385 -0.478 -1.487 1.00 98.38 104 ALA A N 1
ATOM 846 C CA . ALA A 1 104 ? 0.263 -1.374 -1.674 1.00 98.38 104 ALA A CA 1
ATOM 847 C C . ALA A 1 104 ? 0.482 -2.699 -0.948 1.00 98.38 104 ALA A C 1
ATOM 849 O O . ALA A 1 104 ? 1.615 -3.119 -0.722 1.00 98.38 104 ALA A O 1
ATOM 850 N N . GLY A 1 105 ? -0.619 -3.333 -0.567 1.00 98.44 105 GLY A N 1
ATOM 851 C CA . GLY A 1 105 ? -0.649 -4.582 0.175 1.00 98.44 105 GLY A CA 1
ATOM 852 C C . GLY A 1 105 ? -1.733 -5.516 -0.360 1.00 98.44 105 GLY A C 1
ATOM 853 O O . GLY A 1 105 ? -2.689 -5.056 -0.994 1.00 98.44 105 GLY A O 1
ATOM 854 N N . PRO A 1 106 ? -1.574 -6.830 -0.163 1.00 98.06 106 PRO A N 1
ATOM 855 C CA . PRO A 1 106 ? -2.485 -7.828 -0.700 1.00 98.06 106 PRO A CA 1
ATOM 856 C C . PRO A 1 106 ? -3.748 -7.955 0.160 1.00 98.06 106 PRO A C 1
ATOM 858 O O . PRO A 1 106 ? -3.699 -7.794 1.377 1.00 98.06 106 PRO A O 1
ATOM 861 N N . ILE A 1 107 ? -4.863 -8.318 -0.472 1.00 97.56 107 ILE A N 1
ATOM 862 C CA . ILE A 1 107 ? -6.021 -8.902 0.212 1.00 97.56 107 ILE A CA 1
ATOM 863 C C . ILE A 1 107 ? -6.095 -10.363 -0.214 1.00 97.56 107 ILE A C 1
ATOM 865 O O . ILE A 1 107 ? -6.196 -10.657 -1.411 1.00 97.56 107 ILE A O 1
ATOM 869 N N . VAL A 1 108 ? -5.986 -11.274 0.751 1.00 96.81 108 VAL A N 1
ATOM 870 C CA . VAL A 1 108 ? -5.843 -12.711 0.493 1.00 96.81 108 VAL A CA 1
ATOM 871 C C . VAL A 1 108 ? -6.983 -13.466 1.149 1.00 96.81 108 VAL A C 1
ATOM 873 O O . VAL A 1 108 ? -7.216 -13.336 2.337 1.00 96.81 108 VAL A O 1
ATOM 876 N N . SER A 1 109 ? -7.660 -14.328 0.402 1.00 95.81 109 SER A N 1
ATOM 877 C CA . SER A 1 109 ? -8.668 -15.225 0.964 1.00 95.81 109 SER A CA 1
ATOM 878 C C . SER A 1 109 ? -8.510 -16.606 0.354 1.00 95.81 109 SER A C 1
ATOM 880 O O . SER A 1 109 ? -8.230 -16.729 -0.837 1.00 95.81 109 SER A O 1
ATOM 882 N N . ASN A 1 110 ? -8.639 -17.657 1.169 1.00 94.88 110 ASN A N 1
ATOM 883 C CA . ASN A 1 110 ? -8.455 -19.051 0.742 1.00 94.88 110 ASN A CA 1
ATOM 884 C C . ASN A 1 110 ? -7.142 -19.284 -0.035 1.00 94.88 110 ASN A C 1
ATOM 886 O O . ASN A 1 110 ? -7.128 -19.951 -1.065 1.00 94.88 110 ASN A O 1
ATOM 890 N N . SER A 1 111 ? -6.040 -18.696 0.446 1.00 92.00 111 SER A N 1
ATOM 891 C CA . SER A 1 111 ? -4.711 -18.750 -0.192 1.00 92.00 111 SER A CA 1
ATOM 892 C C . SER A 1 111 ? -4.622 -18.109 -1.587 1.00 92.00 111 SER A C 1
ATOM 894 O O . SER A 1 111 ? -3.601 -18.251 -2.259 1.00 92.00 111 SER A O 1
ATOM 896 N N . CYS A 1 112 ? -5.643 -17.368 -2.016 1.00 94.50 112 CYS A N 1
ATOM 897 C CA . CYS A 1 112 ? -5.666 -16.643 -3.280 1.00 94.50 112 CYS A CA 1
ATOM 898 C C . CYS A 1 112 ? -5.576 -15.135 -3.045 1.00 94.50 112 CYS A C 1
ATOM 900 O O . CYS A 1 112 ? -6.225 -14.602 -2.145 1.00 94.50 112 CYS A O 1
ATOM 902 N N . LEU A 1 113 ? -4.819 -14.433 -3.890 1.00 95.31 113 LEU A N 1
ATOM 903 C CA . LEU A 1 113 ? -4.879 -12.978 -3.964 1.00 95.31 113 LEU A CA 1
ATOM 904 C C . LEU A 1 113 ? -6.223 -12.574 -4.588 1.00 95.31 113 LEU A C 1
ATOM 906 O O . LEU A 1 113 ? -6.435 -12.756 -5.786 1.00 95.31 113 LEU A O 1
ATOM 910 N N . VAL A 1 114 ? -7.134 -12.052 -3.769 1.00 95.38 114 VAL A N 1
ATOM 911 C CA . VAL A 1 114 ? -8.491 -11.653 -4.190 1.00 95.38 114 VAL A CA 1
ATOM 912 C C . VAL A 1 114 ? -8.616 -10.147 -4.406 1.00 95.38 114 VAL A C 1
ATOM 914 O O . VAL A 1 114 ? -9.585 -9.675 -5.000 1.00 95.38 114 VAL A O 1
ATOM 917 N N . GLY A 1 115 ? -7.628 -9.382 -3.948 1.00 94.75 115 GLY A N 1
ATOM 918 C CA . GLY A 1 115 ? -7.651 -7.937 -4.041 1.00 94.75 115 GLY A CA 1
ATOM 919 C C . GLY A 1 115 ? -6.358 -7.275 -3.594 1.00 94.75 115 GLY A C 1
ATOM 920 O O . GLY A 1 115 ? -5.351 -7.928 -3.317 1.00 94.75 115 GLY A O 1
ATOM 921 N N . ALA A 1 116 ? -6.402 -5.951 -3.508 1.00 96.31 116 ALA A N 1
ATOM 922 C CA . ALA A 1 116 ? -5.304 -5.134 -3.020 1.00 96.31 116 ALA A CA 1
ATOM 923 C C . ALA A 1 116 ? -5.821 -3.901 -2.277 1.00 96.31 116 ALA A C 1
ATOM 925 O O . ALA A 1 116 ? -6.853 -3.323 -2.628 1.00 96.31 116 ALA A O 1
ATOM 926 N N . VAL A 1 117 ? -5.051 -3.457 -1.293 1.00 97.25 117 VAL A N 1
ATOM 927 C CA . VAL A 1 117 ? -5.178 -2.137 -0.680 1.00 97.25 117 VAL A CA 1
ATOM 928 C C . VAL A 1 117 ? -3.996 -1.278 -1.122 1.00 97.25 117 VAL A C 1
ATOM 930 O O . VAL A 1 117 ? -2.870 -1.758 -1.203 1.00 97.25 117 VAL A O 1
ATOM 933 N N . GLY A 1 118 ? -4.237 -0.014 -1.452 1.00 96.88 118 GLY A N 1
ATOM 934 C CA . GLY A 1 118 ? -3.210 0.909 -1.924 1.00 96.88 118 GLY A CA 1
ATOM 935 C C . GLY A 1 118 ? -3.334 2.275 -1.274 1.00 96.88 118 GLY A C 1
ATOM 936 O O . GLY A 1 118 ? -4.441 2.739 -1.011 1.00 96.88 118 GLY A O 1
ATOM 937 N N . PHE A 1 119 ? -2.197 2.927 -1.065 1.00 97.81 119 PHE A N 1
ATOM 938 C CA . PHE A 1 119 ? -2.074 4.262 -0.494 1.00 97.81 119 PHE A CA 1
ATOM 939 C C . PHE A 1 119 ? -1.137 5.099 -1.351 1.00 97.81 119 PHE A C 1
ATOM 941 O O . PHE A 1 119 ? -0.120 4.599 -1.840 1.00 97.81 119 PHE A O 1
ATOM 948 N N . THR A 1 120 ? -1.459 6.382 -1.516 1.00 97.44 120 THR A N 1
ATOM 949 C CA . THR A 1 120 ? -0.560 7.322 -2.182 1.00 97.44 120 THR A CA 1
ATOM 950 C C . THR A 1 120 ? -0.311 8.554 -1.335 1.00 97.44 120 THR A C 1
ATOM 952 O O . THR A 1 120 ? -1.239 9.146 -0.774 1.00 97.44 120 THR A O 1
ATOM 955 N N . ARG A 1 121 ? 0.957 8.962 -1.280 1.00 97.31 121 ARG A N 1
ATOM 956 C CA . ARG A 1 121 ? 1.340 10.296 -0.823 1.00 97.31 121 ARG A CA 1
ATOM 957 C C . ARG A 1 121 ? 1.577 11.193 -2.042 1.00 97.31 121 ARG A C 1
ATOM 959 O O . ARG A 1 121 ? 2.062 10.724 -3.077 1.00 97.31 121 ARG A O 1
ATOM 966 N N . VAL A 1 122 ? 1.174 12.459 -1.976 1.00 95.38 122 VAL A N 1
ATOM 967 C CA . VAL A 1 122 ? 1.344 13.421 -3.083 1.00 95.38 122 VAL A CA 1
ATOM 968 C C . VAL A 1 122 ? 2.814 13.781 -3.289 1.00 95.38 122 VAL A C 1
ATOM 970 O O . VAL A 1 122 ? 3.654 13.579 -2.422 1.00 95.38 122 VAL A O 1
ATOM 973 N N . ARG A 1 123 ? 3.167 14.338 -4.449 1.00 91.12 123 ARG A N 1
ATOM 974 C CA . ARG A 1 123 ? 4.549 14.787 -4.676 1.00 91.12 123 ARG A CA 1
ATOM 975 C C . ARG A 1 123 ? 4.965 15.862 -3.667 1.00 91.12 123 ARG A C 1
ATOM 977 O O . ARG A 1 123 ? 4.183 16.753 -3.348 1.00 91.12 123 ARG A O 1
ATOM 984 N N . GLY A 1 124 ? 6.224 15.804 -3.236 1.00 90.56 124 GLY A N 1
ATOM 985 C CA . GLY A 1 124 ? 6.798 16.738 -2.262 1.00 90.56 124 GLY A CA 1
ATOM 986 C C . GLY A 1 124 ? 6.656 16.293 -0.805 1.00 90.56 124 GLY A C 1
ATOM 987 O O . GLY A 1 124 ? 7.244 16.927 0.066 1.00 90.56 124 GLY A O 1
ATOM 988 N N . THR A 1 125 ? 5.931 15.205 -0.530 1.00 94.44 125 THR A N 1
ATOM 989 C CA . THR A 1 125 ? 5.987 14.512 0.764 1.00 94.44 125 THR A CA 1
ATOM 990 C C . THR A 1 125 ? 7.104 13.462 0.763 1.00 94.44 125 THR A C 1
ATOM 992 O O . THR A 1 125 ? 7.521 13.041 -0.315 1.00 94.44 125 THR A O 1
ATOM 995 N N . PRO A 1 126 ? 7.554 12.980 1.934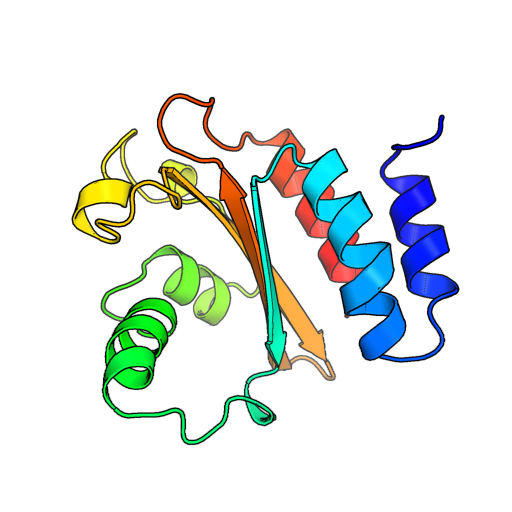 1.00 95.50 126 PRO A N 1
ATOM 996 C CA . PRO A 1 126 ? 8.454 11.831 2.014 1.00 95.50 126 PRO A CA 1
ATOM 997 C C . PRO A 1 126 ? 7.852 10.550 1.414 1.00 95.50 126 PRO A C 1
ATOM 999 O O . PRO A 1 126 ? 6.627 10.366 1.423 1.00 95.50 126 PRO A O 1
ATOM 1002 N N . ALA A 1 127 ? 8.727 9.657 0.945 1.00 96.44 127 ALA A N 1
ATOM 1003 C CA . ALA A 1 127 ? 8.378 8.298 0.542 1.00 96.44 127 ALA A CA 1
ATOM 1004 C C . ALA A 1 127 ? 7.868 7.457 1.720 1.00 96.44 127 ALA A C 1
ATOM 1006 O O . ALA A 1 127 ? 7.963 7.869 2.878 1.00 96.44 127 ALA A O 1
ATOM 1007 N N . PHE A 1 128 ? 7.293 6.292 1.418 1.00 98.00 128 PHE A N 1
ATOM 1008 C CA . PHE A 1 128 ? 6.993 5.290 2.442 1.00 98.00 128 PHE A CA 1
ATOM 1009 C C . PHE A 1 128 ? 8.282 4.616 2.918 1.00 98.00 128 PHE A C 1
ATOM 1011 O O . PHE A 1 128 ? 9.197 4.404 2.124 1.00 98.00 128 PHE A O 1
ATOM 1018 N N . GLU A 1 129 ? 8.345 4.286 4.203 1.00 96.38 129 GLU A N 1
ATOM 1019 C CA . GLU A 1 129 ? 9.519 3.677 4.830 1.00 96.38 129 GLU A CA 1
ATOM 1020 C C . GLU A 1 129 ? 9.253 2.255 5.348 1.00 96.38 129 GLU A C 1
ATOM 1022 O O . GLU A 1 129 ? 8.142 1.729 5.281 1.00 96.38 129 GLU A O 1
ATOM 1027 N N . ALA A 1 130 ? 10.287 1.609 5.891 1.00 97.00 130 ALA A N 1
ATOM 1028 C CA . ALA A 1 130 ? 10.198 0.227 6.363 1.00 97.00 130 ALA A CA 1
ATOM 1029 C C . ALA A 1 130 ? 9.114 0.021 7.438 1.00 97.00 130 ALA A C 1
ATOM 1031 O O . ALA A 1 130 ? 8.455 -1.019 7.452 1.00 97.00 130 ALA A O 1
ATOM 1032 N N . GLN A 1 131 ? 8.899 1.010 8.314 1.00 97.94 131 GLN A N 1
ATOM 1033 C CA . GLN A 1 131 ? 7.840 0.935 9.320 1.00 97.94 131 GLN A CA 1
ATOM 1034 C C . GLN A 1 131 ? 6.444 0.994 8.684 1.00 97.94 131 GLN A C 1
ATOM 1036 O O . GLN A 1 131 ? 5.574 0.227 9.089 1.00 97.94 131 GLN A O 1
ATOM 1041 N N . ASP A 1 132 ? 6.245 1.818 7.646 1.00 98.38 132 ASP A N 1
ATOM 1042 C CA . ASP A 1 132 ? 4.980 1.864 6.901 1.00 98.38 132 ASP A CA 1
ATOM 1043 C C . ASP A 1 132 ? 4.639 0.475 6.320 1.00 98.38 132 ASP A C 1
ATOM 1045 O O . ASP A 1 132 ? 3.491 0.034 6.375 1.00 98.38 132 ASP A O 1
ATOM 1049 N N . ILE A 1 133 ? 5.644 -0.256 5.821 1.00 98.12 133 ILE A N 1
ATOM 1050 C CA . ILE A 1 133 ? 5.484 -1.619 5.287 1.00 98.12 133 ILE A CA 1
ATOM 1051 C C . ILE A 1 133 ? 5.155 -2.639 6.376 1.00 98.12 133 ILE A C 1
ATOM 1053 O O . ILE A 1 133 ? 4.299 -3.506 6.171 1.00 98.12 133 ILE A O 1
ATOM 1057 N N . ALA A 1 134 ? 5.810 -2.551 7.534 1.00 98.31 134 ALA A N 1
ATOM 1058 C CA . ALA A 1 134 ? 5.515 -3.419 8.670 1.00 98.31 134 ALA A CA 1
ATOM 1059 C C . ALA A 1 134 ? 4.067 -3.218 9.154 1.00 98.31 134 ALA A C 1
ATOM 1061 O O . ALA A 1 134 ? 3.329 -4.187 9.348 1.00 98.31 134 ALA A O 1
ATOM 1062 N N . ASP A 1 135 ? 3.631 -1.965 9.254 1.00 98.56 135 ASP A N 1
ATOM 1063 C CA . ASP A 1 135 ? 2.277 -1.610 9.674 1.00 98.56 135 ASP A CA 1
ATOM 1064 C C . ASP A 1 135 ? 1.234 -2.022 8.629 1.00 98.56 135 ASP A C 1
ATOM 1066 O O . ASP A 1 135 ? 0.180 -2.562 8.978 1.00 98.56 135 ASP A O 1
ATOM 1070 N N . LEU A 1 136 ? 1.536 -1.844 7.338 1.00 98.62 136 LEU A N 1
ATOM 1071 C CA . LEU A 1 136 ? 0.677 -2.317 6.257 1.00 98.62 136 LEU A CA 1
ATOM 1072 C C . LEU A 1 136 ? 0.574 -3.845 6.238 1.00 98.62 136 LEU A C 1
ATOM 1074 O O . LEU A 1 136 ? -0.499 -4.372 5.955 1.00 98.62 136 LEU A O 1
ATOM 1078 N N . SER A 1 137 ? 1.647 -4.564 6.570 1.00 98.25 137 SER A N 1
ATOM 1079 C CA . SER A 1 137 ? 1.612 -6.027 6.701 1.00 98.25 137 SER A CA 1
ATOM 1080 C C . SER A 1 137 ? 0.603 -6.457 7.755 1.00 98.25 137 SER A C 1
ATOM 1082 O O . SER A 1 137 ? -0.246 -7.305 7.484 1.00 98.25 137 SER A O 1
ATOM 1084 N N . ALA A 1 138 ? 0.632 -5.820 8.925 1.00 98.31 138 ALA A N 1
ATOM 1085 C CA . ALA A 1 138 ? -0.340 -6.094 9.972 1.00 98.31 138 ALA A CA 1
ATOM 1086 C C . ALA A 1 138 ? -1.764 -5.702 9.543 1.00 98.31 138 ALA A C 1
ATOM 1088 O O . ALA A 1 138 ? -2.701 -6.469 9.747 1.00 98.31 138 ALA A O 1
ATOM 1089 N N . LEU A 1 139 ? -1.939 -4.558 8.875 1.00 98.25 139 LEU A N 1
ATOM 1090 C CA . LEU A 1 139 ? -3.237 -4.155 8.336 1.00 98.25 139 LEU A CA 1
ATOM 1091 C C . LEU A 1 139 ? -3.799 -5.186 7.342 1.00 98.25 139 LEU A C 1
ATOM 1093 O O . LEU A 1 139 ? -4.968 -5.544 7.445 1.00 98.25 139 LEU A O 1
ATOM 1097 N N . CYS A 1 140 ? -2.983 -5.688 6.412 1.00 98.19 140 CYS A N 1
ATOM 1098 C CA . CYS A 1 140 ? -3.411 -6.681 5.423 1.00 98.19 140 CYS A CA 1
ATOM 1099 C C . CYS A 1 140 ? -3.864 -7.988 6.084 1.00 98.19 140 CYS A C 1
ATOM 1101 O O . CYS A 1 140 ? -4.843 -8.570 5.628 1.00 98.19 140 CYS A O 1
ATOM 1103 N N . LEU A 1 141 ? -3.212 -8.408 7.177 1.00 97.69 141 LEU A N 1
ATOM 1104 C CA . LEU A 1 141 ? -3.633 -9.569 7.974 1.00 97.69 141 LEU A CA 1
ATOM 1105 C C . LEU A 1 141 ? -5.007 -9.381 8.624 1.00 97.69 141 LEU A C 1
ATOM 1107 O O . LEU A 1 141 ? -5.717 -10.356 8.818 1.00 97.69 141 LEU A O 1
ATOM 1111 N N . HIS A 1 142 ? -5.364 -8.150 8.992 1.00 97.44 142 HIS A N 1
ATOM 1112 C CA . HIS A 1 142 ? -6.653 -7.850 9.615 1.00 97.44 142 HIS A CA 1
ATOM 1113 C C . HIS A 1 142 ? -7.767 -7.560 8.600 1.00 97.44 142 HIS A C 1
ATOM 1115 O O . HIS A 1 142 ? -8.935 -7.734 8.933 1.00 97.44 142 HIS A O 1
ATOM 1121 N N . LEU A 1 143 ? -7.422 -7.089 7.398 1.00 96.06 143 LEU A N 1
ATOM 1122 C CA . LEU A 1 143 ? -8.372 -6.853 6.304 1.00 96.06 143 LEU A CA 1
ATOM 1123 C C . LEU A 1 143 ? -8.745 -8.128 5.532 1.00 96.06 143 LEU A C 1
ATOM 1125 O O . LEU A 1 143 ? -9.811 -8.157 4.921 1.00 96.06 143 LEU A O 1
ATOM 1129 N N . SER A 1 144 ? -7.842 -9.111 5.502 1.00 94.75 144 SER A N 1
ATOM 1130 C CA . SER A 1 144 ? -7.990 -10.397 4.802 1.00 94.75 144 SER A CA 1
ATOM 1131 C C . SER A 1 144 ? -8.767 -11.411 5.637 1.00 94.75 144 SER A C 1
ATOM 1133 O O . SER A 1 144 ? -9.626 -12.109 5.054 1.00 94.75 144 SER A O 1
#